Protein AF-A0A9R1UQN4-F1 (afdb_monomer_lite)

Secondary structure (DSSP, 8-state):
-----TTSS-HHHHHHHHHHHHHTTT---EEPPPPTT-SS---EEEEEETTEEEEEETTTTEETTSHHHHHSB--HHHHHHHHHTT---GGGGB---

Radius of gyration: 13.84 Å; chains: 1; bounding box: 42×27×34 Å

InterPro domains:
  IPR006564 Zinc finger, PMZ-type [SM00575] (61-88)
  IPR007527 Zinc finger, SWIM-type [PF04434] (55-82)
  IPR007527 Zinc finger, SWIM-type [PS50966] (52-86)

Structure (mmCIF, N/CA/C/O backbone):
data_AF-A0A9R1UQN4-F1
#
_entry.id   AF-A0A9R1UQN4-F1
#
loop_
_atom_site.group_PDB
_atom_site.id
_atom_site.type_symbol
_atom_site.label_atom_id
_atom_site.label_alt_id
_atom_site.label_comp_id
_atom_site.label_asym_id
_atom_site.label_entity_id
_atom_site.label_seq_id
_atom_site.pdbx_PDB_ins_code
_atom_site.Cartn_x
_atom_site.Cartn_y
_atom_site.Cartn_z
_atom_site.occupancy
_atom_site.B_iso_or_equiv
_atom_site.auth_seq_id
_atom_site.auth_comp_id
_atom_site.auth_asym_id
_atom_site.auth_atom_id
_atom_site.pdbx_PDB_model_num
ATOM 1 N N . MET A 1 1 ? -27.996 11.453 -6.934 1.00 32.19 1 MET A N 1
ATOM 2 C CA . MET A 1 1 ? -28.108 10.395 -5.907 1.00 32.19 1 MET A CA 1
ATOM 3 C C . MET A 1 1 ? -26.710 9.870 -5.611 1.00 32.19 1 MET A C 1
ATOM 5 O O . MET A 1 1 ? -26.178 9.103 -6.403 1.00 32.19 1 MET A O 1
ATOM 9 N N . ALA A 1 2 ? -26.069 10.356 -4.547 1.00 37.66 2 ALA A N 1
ATOM 10 C CA . ALA A 1 2 ? -24.754 9.870 -4.138 1.00 37.66 2 ALA A CA 1
ATOM 11 C C . ALA A 1 2 ? -24.941 8.525 -3.419 1.00 37.66 2 ALA A C 1
ATOM 13 O O . ALA A 1 2 ? -25.554 8.472 -2.355 1.00 37.66 2 ALA A O 1
ATOM 14 N N . ARG A 1 3 ? -24.487 7.426 -4.028 1.00 37.56 3 ARG A N 1
ATOM 15 C CA . ARG A 1 3 ? -24.489 6.104 -3.388 1.00 37.56 3 ARG A CA 1
ATOM 16 C C . ARG A 1 3 ? -23.443 6.118 -2.272 1.00 37.56 3 ARG A C 1
ATOM 18 O O . ARG A 1 3 ? -22.253 6.019 -2.548 1.00 37.56 3 ARG A O 1
ATOM 25 N N . SER A 1 4 ? -23.885 6.244 -1.024 1.00 42.44 4 SER A N 1
ATOM 26 C CA . SER A 1 4 ? -23.044 5.972 0.145 1.00 42.44 4 SER A CA 1
ATOM 27 C C . SER A 1 4 ? -22.632 4.498 0.133 1.00 42.44 4 SER A C 1
ATOM 29 O O . SER A 1 4 ? -23.453 3.613 0.353 1.00 42.44 4 SER A O 1
ATOM 31 N N . LEU A 1 5 ? -21.352 4.232 -0.136 1.00 50.38 5 LEU A N 1
ATOM 32 C CA . LEU A 1 5 ? -20.714 2.906 -0.121 1.00 50.38 5 LEU A CA 1
ATOM 33 C C . LEU A 1 5 ? -20.462 2.389 1.314 1.00 50.38 5 LEU A C 1
ATOM 35 O O . LEU A 1 5 ? -19.440 1.772 1.598 1.00 50.38 5 LEU A O 1
ATOM 39 N N . THR A 1 6 ? -21.375 2.647 2.249 1.00 50.22 6 THR A N 1
ATOM 40 C CA . THR A 1 6 ? -21.199 2.363 3.686 1.00 50.22 6 THR A CA 1
ATOM 41 C C . THR A 1 6 ? -21.469 0.905 4.083 1.00 50.22 6 THR A C 1
ATOM 43 O O . THR A 1 6 ? -21.473 0.597 5.267 1.00 50.22 6 THR A O 1
ATOM 46 N N . GLY A 1 7 ? -21.707 -0.003 3.127 1.00 49.94 7 GLY A N 1
ATOM 47 C CA . GLY A 1 7 ? -22.142 -1.379 3.415 1.00 49.94 7 GLY A CA 1
ATOM 48 C C . GLY A 1 7 ? -21.049 -2.452 3.497 1.00 49.94 7 GLY A C 1
ATOM 49 O O . GLY A 1 7 ? -21.331 -3.533 3.996 1.00 49.94 7 GLY A O 1
ATOM 50 N N . VAL A 1 8 ? -19.829 -2.201 3.006 1.00 68.75 8 VAL A N 1
ATOM 51 C CA . VAL A 1 8 ? -18.810 -3.267 2.843 1.00 68.75 8 VAL A CA 1
ATOM 52 C C . VAL A 1 8 ? -17.678 -3.173 3.871 1.00 68.75 8 VAL A C 1
ATOM 54 O O . VAL A 1 8 ? -17.102 -4.185 4.243 1.00 68.75 8 VAL A O 1
ATOM 57 N N . LEU A 1 9 ? -17.364 -1.981 4.382 1.00 70.38 9 LEU A N 1
ATOM 58 C CA . LEU A 1 9 ? -16.228 -1.762 5.282 1.00 70.38 9 LEU A CA 1
ATOM 59 C C . LEU A 1 9 ? -16.690 -1.473 6.707 1.00 70.38 9 LEU A C 1
ATOM 61 O O . LEU A 1 9 ? -17.591 -0.665 6.921 1.00 70.38 9 LEU A O 1
ATOM 65 N N . THR A 1 10 ? -16.020 -2.069 7.697 1.00 84.19 10 THR A N 1
ATOM 66 C CA . THR A 1 10 ? -16.236 -1.675 9.094 1.00 84.19 10 THR A CA 1
ATOM 67 C C . THR A 1 10 ? -15.808 -0.211 9.289 1.00 84.19 10 THR A C 1
ATOM 69 O O . THR A 1 10 ? -14.822 0.223 8.676 1.00 84.19 10 THR A O 1
ATOM 72 N N . PRO A 1 11 ? -16.471 0.562 10.173 1.00 85.81 11 PRO A N 1
ATOM 73 C CA . PRO A 1 11 ? -16.063 1.938 10.472 1.00 85.81 11 PRO A CA 1
ATOM 74 C C . PRO A 1 11 ? -14.590 2.042 10.891 1.00 85.81 11 PRO A C 1
ATOM 76 O O . PRO A 1 11 ? -13.905 3.010 10.565 1.00 85.81 11 PRO A O 1
ATOM 79 N N . TYR A 1 12 ? -14.077 1.004 11.560 1.00 85.44 12 TYR A N 1
ATOM 80 C CA . TYR A 1 12 ? -12.670 0.889 11.926 1.00 85.44 12 TYR A CA 1
ATOM 81 C C . TYR A 1 12 ? -11.750 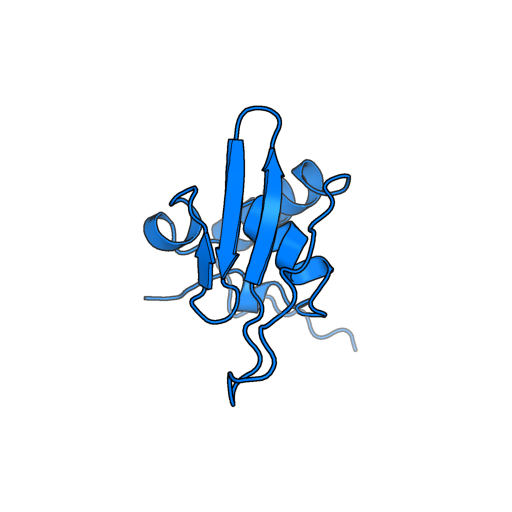0.797 10.703 1.00 85.44 12 TYR A C 1
ATOM 83 O O . TYR A 1 12 ? -10.789 1.563 10.604 1.00 85.44 12 TYR A O 1
ATOM 91 N N . ALA A 1 13 ? -12.045 -0.099 9.755 1.00 85.56 13 ALA A N 1
ATOM 92 C CA . ALA A 1 13 ? -11.248 -0.248 8.540 1.00 85.56 13 ALA A CA 1
ATOM 93 C C . ALA A 1 13 ? -11.243 1.053 7.726 1.00 85.56 13 ALA A C 1
ATOM 95 O O . ALA A 1 13 ? -10.180 1.526 7.320 1.00 85.56 13 ALA A O 1
ATOM 96 N N . GLN A 1 14 ? -12.408 1.691 7.580 1.00 86.88 14 GLN A N 1
ATOM 97 C CA . GLN A 1 14 ? -12.529 2.976 6.896 1.00 86.88 14 GLN A CA 1
ATOM 98 C C . GLN A 1 14 ? -11.705 4.074 7.589 1.00 86.88 14 GLN A C 1
ATOM 100 O O . GLN A 1 14 ? -10.923 4.759 6.929 1.00 86.88 14 GLN A O 1
ATOM 105 N N . MET A 1 15 ? -11.817 4.214 8.915 1.00 89.31 15 MET A N 1
ATOM 106 C CA . MET A 1 15 ? -11.024 5.172 9.696 1.00 89.31 15 MET A CA 1
ATOM 107 C C . MET A 1 15 ? -9.518 4.940 9.510 1.00 89.31 15 MET A C 1
ATOM 109 O O . MET A 1 15 ? -8.755 5.891 9.329 1.00 89.31 15 MET A O 1
ATOM 113 N N . MET A 1 16 ? -9.074 3.683 9.558 1.00 90.25 16 MET A N 1
ATOM 114 C CA . MET A 1 16 ? -7.662 3.330 9.432 1.00 90.25 16 MET A CA 1
ATOM 115 C C . MET A 1 16 ? -7.109 3.651 8.044 1.00 90.25 16 MET A C 1
ATOM 117 O O . MET A 1 16 ? -6.019 4.220 7.954 1.00 90.25 16 MET A O 1
ATOM 121 N N . VAL A 1 17 ? -7.850 3.339 6.976 1.00 88.06 17 VAL A N 1
ATOM 122 C CA . VAL A 1 17 ? -7.443 3.697 5.610 1.00 88.06 17 VAL A CA 1
ATOM 123 C C . VAL A 1 17 ? -7.358 5.215 5.464 1.00 88.06 17 VAL A C 1
ATOM 125 O O . VAL A 1 17 ? -6.322 5.716 5.037 1.00 88.06 17 VAL A O 1
ATOM 128 N N . GLN A 1 18 ? -8.371 5.959 5.916 1.00 88.62 18 GLN A N 1
ATOM 129 C CA . GLN A 1 18 ? -8.385 7.427 5.848 1.00 88.62 18 GLN A CA 1
ATOM 130 C C . GLN A 1 18 ? -7.190 8.063 6.576 1.00 88.62 18 GLN A C 1
ATOM 132 O O . GLN A 1 18 ? -6.486 8.898 6.008 1.00 88.62 18 GLN A O 1
ATOM 137 N N . ARG A 1 19 ? -6.882 7.618 7.803 1.00 91.25 19 ARG A N 1
ATOM 138 C CA . ARG A 1 19 ? -5.700 8.097 8.545 1.00 91.25 19 ARG A CA 1
ATOM 139 C C . ARG A 1 19 ? -4.395 7.827 7.796 1.00 91.25 19 ARG A C 1
ATOM 141 O O . ARG A 1 19 ? -3.489 8.660 7.803 1.00 91.25 19 ARG A O 1
ATOM 148 N N . ARG A 1 20 ? -4.273 6.656 7.165 1.00 91.75 20 ARG A N 1
ATOM 149 C CA . ARG A 1 20 ? -3.073 6.283 6.402 1.00 91.75 20 ARG A CA 1
ATOM 150 C C . ARG A 1 20 ? -2.963 7.082 5.101 1.00 91.75 20 ARG A C 1
ATOM 152 O O . ARG A 1 20 ? -1.860 7.521 4.802 1.00 91.75 20 ARG A O 1
ATOM 159 N N . MET A 1 21 ? -4.080 7.348 4.413 1.00 88.94 21 MET A N 1
ATOM 160 C CA . MET A 1 21 ? -4.144 8.237 3.243 1.00 88.94 21 MET A CA 1
ATOM 161 C C . MET A 1 21 ? -3.669 9.651 3.580 1.00 88.94 21 MET A C 1
ATOM 163 O O . MET A 1 21 ? -2.837 10.202 2.867 1.00 88.94 21 MET A O 1
ATOM 167 N N . GLN A 1 22 ? -4.154 10.226 4.686 1.00 88.62 22 GLN A N 1
ATOM 168 C CA . GLN A 1 22 ? -3.729 11.557 5.131 1.00 88.62 22 GLN A CA 1
ATOM 169 C C . GLN A 1 22 ? -2.228 11.600 5.424 1.00 88.62 22 GLN A C 1
ATOM 171 O O . GLN A 1 22 ? -1.538 12.522 4.999 1.00 88.62 22 GLN A O 1
ATOM 176 N N . LYS A 1 23 ? -1.700 10.578 6.109 1.00 88.19 23 LYS A N 1
ATOM 177 C CA . LYS A 1 23 ? -0.270 10.495 6.424 1.00 88.19 23 LYS A CA 1
ATOM 178 C C . LYS A 1 23 ? 0.609 10.376 5.174 1.00 88.19 23 LYS A C 1
ATOM 180 O O . LYS A 1 23 ? 1.718 10.900 5.178 1.00 88.19 23 LYS A O 1
ATOM 185 N N . SER A 1 24 ? 0.143 9.674 4.143 1.00 86.69 24 SER A N 1
ATOM 186 C CA . SER A 1 24 ? 0.915 9.406 2.927 1.00 86.69 24 SER A CA 1
ATOM 187 C C . SER A 1 24 ? 0.561 10.324 1.753 1.00 86.69 24 SER A C 1
ATOM 189 O O . SER A 1 24 ? 0.939 10.057 0.611 1.00 86.69 24 SER A O 1
ATOM 191 N N . VAL A 1 25 ? -0.148 11.430 2.009 1.00 85.81 25 VAL A N 1
ATOM 192 C CA . VAL A 1 25 ? -0.624 12.339 0.956 1.00 85.81 25 VAL A CA 1
ATOM 193 C C . VAL A 1 25 ? 0.524 12.895 0.104 1.00 85.81 25 VAL A C 1
ATOM 195 O O . VAL A 1 25 ? 0.431 12.894 -1.121 1.00 85.81 25 VAL A O 1
ATOM 198 N N . CYS A 1 26 ? 1.637 13.270 0.738 1.00 85.75 26 CYS A N 1
ATOM 199 C CA . CYS A 1 26 ? 2.826 13.816 0.083 1.00 85.75 26 CYS A CA 1
ATOM 200 C C . CYS A 1 26 ? 3.842 12.754 -0.361 1.00 85.75 26 CYS A C 1
ATOM 202 O O . CYS A 1 26 ? 4.902 13.108 -0.869 1.00 85.75 26 CYS A O 1
ATOM 204 N N . TRP A 1 27 ? 3.558 11.469 -0.140 1.00 87.75 27 TRP A N 1
ATOM 205 C CA . TRP A 1 27 ? 4.455 10.401 -0.570 1.00 87.75 27 TRP A CA 1
ATOM 206 C C . TRP A 1 27 ? 4.311 10.189 -2.072 1.00 87.75 27 TRP A C 1
ATOM 208 O O . TRP A 1 27 ? 3.223 10.361 -2.625 1.00 87.75 27 TRP A O 1
ATOM 218 N N . GLN A 1 28 ? 5.408 9.790 -2.703 1.00 83.81 28 GLN A N 1
ATOM 219 C CA . GLN A 1 28 ? 5.465 9.453 -4.118 1.00 83.81 28 GLN A CA 1
ATOM 220 C C . GLN A 1 28 ? 5.830 7.979 -4.252 1.00 83.81 28 GLN A C 1
ATOM 222 O O . GLN A 1 28 ? 6.654 7.480 -3.479 1.00 83.81 28 GLN A O 1
ATOM 227 N N . ALA A 1 29 ? 5.201 7.286 -5.198 1.00 85.88 29 ALA A N 1
ATOM 228 C CA . ALA A 1 29 ? 5.594 5.942 -5.570 1.00 85.88 29 ALA A CA 1
ATOM 229 C C . ALA A 1 29 ? 6.276 5.964 -6.936 1.00 85.88 29 ALA A C 1
ATOM 231 O O . ALA A 1 29 ? 5.867 6.677 -7.850 1.00 85.88 29 ALA A O 1
ATOM 232 N N . THR A 1 30 ? 7.309 5.144 -7.081 1.00 88.69 30 THR A N 1
ATOM 233 C CA . THR A 1 30 ? 7.952 4.913 -8.369 1.00 88.69 30 THR A CA 1
ATOM 234 C C . THR A 1 30 ? 7.514 3.548 -8.862 1.00 88.69 30 THR A C 1
ATOM 236 O O . THR A 1 30 ? 7.789 2.534 -8.222 1.00 88.69 30 THR A O 1
ATOM 239 N N . GLN A 1 31 ? 6.801 3.502 -9.985 1.00 86.06 31 GLN A N 1
ATOM 240 C CA . GLN A 1 31 ? 6.454 2.225 -10.599 1.00 86.06 31 GLN A CA 1
ATOM 241 C C . GLN A 1 31 ? 7.730 1.552 -11.110 1.00 86.06 31 GLN A C 1
ATOM 243 O O . GLN A 1 31 ? 8.512 2.175 -11.828 1.00 86.06 31 GLN A O 1
ATOM 248 N N . ILE A 1 32 ? 7.935 0.284 -10.754 1.00 84.69 32 ILE A N 1
ATOM 249 C CA . ILE A 1 32 ? 9.073 -0.487 -11.253 1.00 84.69 32 ILE A CA 1
ATOM 250 C C . ILE A 1 32 ? 8.767 -0.876 -12.707 1.00 84.69 32 ILE A C 1
ATOM 252 O O . ILE A 1 32 ? 7.780 -1.583 -12.940 1.00 84.69 32 ILE A O 1
ATOM 256 N N . PRO A 1 33 ? 9.572 -0.435 -13.697 1.00 73.50 33 PRO A N 1
ATOM 257 C CA . PRO A 1 33 ? 9.353 -0.798 -15.090 1.00 73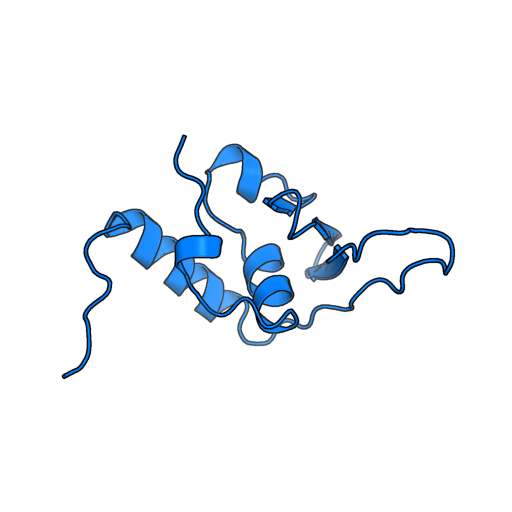.50 33 PRO A CA 1
ATOM 258 C C . PRO A 1 33 ? 9.447 -2.312 -15.253 1.00 73.50 33 PRO A C 1
ATOM 260 O O . PRO A 1 33 ? 10.416 -2.940 -14.819 1.00 73.50 33 PRO A O 1
ATOM 263 N N . GLN A 1 34 ? 8.445 -2.909 -15.890 1.00 68.81 34 GLN A N 1
ATOM 264 C CA . GLN A 1 34 ? 8.506 -4.329 -16.189 1.00 68.81 34 GLN A CA 1
ATOM 265 C C . GLN A 1 34 ? 9.556 -4.612 -17.261 1.00 68.81 34 GLN A C 1
ATOM 267 O O . GLN A 1 34 ? 9.661 -3.905 -18.263 1.00 68.81 34 GLN A O 1
ATOM 272 N N . GLN A 1 35 ? 10.295 -5.703 -17.072 1.00 61.44 35 GLN A N 1
ATOM 273 C CA . GLN A 1 35 ? 11.041 -6.333 -18.155 1.00 61.44 35 GLN A CA 1
ATOM 274 C C . GLN A 1 35 ? 10.038 -6.840 -19.206 1.00 61.44 35 GLN A C 1
ATOM 276 O O . GLN A 1 35 ? 9.015 -7.432 -18.859 1.00 61.44 35 GLN A O 1
ATOM 281 N N . ILE A 1 36 ? 10.3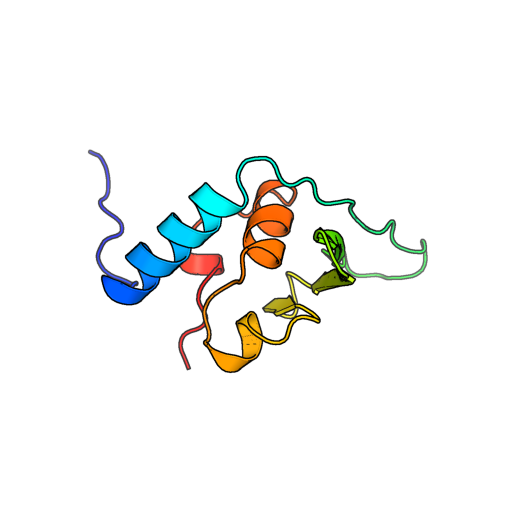55 -6.619 -20.484 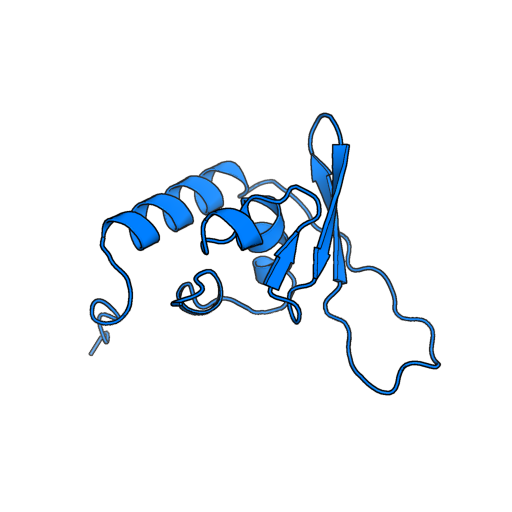1.00 59.69 36 ILE A N 1
ATOM 282 C CA . ILE A 1 36 ? 9.492 -6.792 -21.675 1.00 59.69 36 ILE A CA 1
ATOM 283 C C . ILE A 1 36 ? 8.938 -8.233 -21.819 1.00 59.69 36 ILE A C 1
ATOM 285 O O . ILE A 1 36 ? 8.019 -8.487 -22.590 1.00 59.69 36 ILE A O 1
ATOM 289 N N . SER A 1 37 ? 9.465 -9.182 -21.046 1.00 59.00 37 SER A N 1
ATOM 290 C CA . SER A 1 37 ? 9.184 -10.616 -21.149 1.00 59.00 37 SER A CA 1
ATOM 291 C C . SER A 1 37 ? 8.044 -11.131 -20.256 1.00 59.00 37 SER A C 1
ATOM 293 O O . SER A 1 37 ? 7.756 -12.326 -20.305 1.00 59.00 37 SER A O 1
ATOM 295 N N . SER A 1 38 ? 7.406 -10.298 -19.419 1.00 55.59 38 SER A N 1
ATOM 296 C CA . SER A 1 38 ? 6.267 -10.743 -18.595 1.00 55.59 38 SER A CA 1
ATOM 297 C C . SER A 1 38 ? 4.937 -10.566 -19.342 1.00 55.59 38 SER A C 1
ATOM 299 O O . SER A 1 38 ? 4.595 -9.438 -19.692 1.00 55.59 38 SER A O 1
ATOM 301 N N . PRO A 1 39 ? 4.136 -11.631 -19.542 1.00 59.69 39 PRO A N 1
ATOM 302 C CA . PRO A 1 39 ? 2.844 -11.544 -20.229 1.00 59.69 39 PRO A CA 1
ATOM 303 C C . PRO A 1 39 ? 1.743 -10.862 -19.400 1.00 59.69 39 PRO A C 1
ATOM 305 O O . PRO A 1 39 ? 0.646 -10.649 -19.909 1.00 59.69 39 PRO A O 1
ATOM 308 N N . MET A 1 40 ? 2.004 -10.534 -18.129 1.00 59.12 40 MET A N 1
ATOM 309 C CA . MET A 1 40 ? 1.033 -9.911 -17.228 1.00 59.12 40 MET A CA 1
ATOM 310 C C . MET A 1 40 ? 1.555 -8.584 -16.671 1.00 59.12 40 MET A C 1
ATOM 312 O O . MET A 1 40 ? 2.706 -8.546 -16.215 1.00 59.12 40 MET A O 1
ATOM 316 N N . PRO A 1 41 ? 0.715 -7.527 -16.626 1.00 62.78 41 PRO A N 1
ATOM 317 C CA . PRO A 1 41 ? 1.062 -6.277 -15.967 1.00 62.78 41 PRO A CA 1
ATOM 318 C C . PRO A 1 41 ? 1.220 -6.509 -14.460 1.00 62.78 41 PRO A C 1
ATOM 320 O O . PRO A 1 41 ? 0.269 -6.859 -13.760 1.00 62.78 41 PRO A O 1
ATOM 323 N N . THR A 1 42 ? 2.434 -6.328 -13.946 1.00 68.62 42 THR A N 1
ATOM 324 C CA . THR A 1 42 ? 2.725 -6.336 -12.512 1.00 68.62 42 THR A CA 1
ATOM 325 C C . THR A 1 42 ? 2.688 -4.899 -12.025 1.00 68.62 42 THR A C 1
ATOM 327 O O . THR A 1 42 ? 3.559 -4.095 -12.361 1.00 68.62 42 THR A O 1
ATOM 330 N N . TYR A 1 43 ? 1.681 -4.581 -11.219 1.00 82.81 43 TYR A N 1
ATOM 331 C CA . TYR A 1 43 ? 1.547 -3.290 -10.551 1.00 82.81 43 TYR A CA 1
ATOM 332 C C . TYR A 1 43 ? 2.452 -3.254 -9.317 1.00 82.81 43 TYR A C 1
ATOM 334 O O . TYR A 1 43 ? 1.985 -3.291 -8.175 1.00 82.81 43 TYR A O 1
ATOM 342 N N . VAL A 1 44 ? 3.761 -3.250 -9.574 1.00 87.19 44 VAL A N 1
ATOM 343 C CA . VAL A 1 44 ? 4.796 -3.228 -8.542 1.00 87.19 44 VAL A CA 1
ATOM 344 C C . VAL A 1 44 ? 5.375 -1.829 -8.438 1.00 87.19 44 VAL A C 1
ATOM 346 O O . VAL A 1 44 ? 5.797 -1.233 -9.430 1.00 87.19 44 VAL A O 1
ATOM 349 N N . TYR A 1 45 ? 5.390 -1.318 -7.216 1.00 89.88 45 TYR A N 1
ATOM 350 C CA . TYR A 1 45 ? 5.834 0.026 -6.898 1.00 89.88 45 TYR A CA 1
ATOM 351 C C . TYR A 1 45 ? 6.907 -0.024 -5.825 1.00 89.88 45 TYR A C 1
ATOM 353 O O . TYR A 1 45 ? 6.805 -0.779 -4.857 1.00 89.88 45 TYR A O 1
ATOM 361 N N . GLU A 1 46 ? 7.908 0.824 -5.981 1.00 90.19 46 GLU A N 1
ATOM 362 C CA . GLU A 1 46 ? 8.904 1.100 -4.968 1.00 90.19 46 GLU A CA 1
ATOM 363 C C . GLU A 1 46 ? 8.577 2.430 -4.283 1.00 90.19 46 GLU A C 1
ATOM 365 O O . GLU A 1 46 ? 8.269 3.431 -4.933 1.00 90.19 46 GLU A O 1
ATOM 370 N N . LEU A 1 47 ? 8.617 2.433 -2.954 1.00 89.31 47 LEU A N 1
ATOM 371 C CA . LEU A 1 47 ? 8.437 3.621 -2.133 1.00 89.31 47 LEU A CA 1
ATOM 372 C C . LEU A 1 47 ? 9.607 3.787 -1.189 1.00 89.31 47 LEU A C 1
ATOM 374 O O . LEU A 1 47 ? 9.987 2.848 -0.496 1.00 89.31 47 LEU A O 1
ATOM 378 N N . PHE A 1 48 ? 10.113 5.007 -1.099 1.00 80.69 48 PHE A N 1
ATOM 379 C CA . PHE A 1 48 ? 11.105 5.365 -0.103 1.00 80.69 48 PHE A CA 1
ATOM 380 C C . PHE A 1 48 ? 10.402 6.006 1.094 1.00 80.69 48 PHE A C 1
ATOM 382 O O . PHE A 1 48 ? 9.929 7.142 1.014 1.00 80.69 48 PHE A O 1
ATOM 389 N N . ASP A 1 49 ? 10.299 5.270 2.200 1.00 71.25 49 ASP A N 1
ATOM 390 C CA . ASP A 1 49 ? 9.986 5.873 3.492 1.00 71.25 49 ASP A CA 1
ATOM 391 C C . ASP A 1 49 ? 11.289 6.302 4.175 1.00 71.25 49 ASP A C 1
ATOM 393 O O . ASP A 1 49 ? 12.358 5.790 3.858 1.00 71.25 49 ASP A O 1
ATOM 397 N N . PHE A 1 50 ? 11.218 7.266 5.098 1.00 65.06 50 PHE A N 1
ATOM 398 C CA . PHE A 1 50 ? 12.368 7.918 5.750 1.00 65.06 50 PHE A CA 1
ATOM 399 C C . PHE A 1 50 ? 13.464 6.987 6.316 1.00 65.06 50 PHE A C 1
ATOM 401 O O . PHE A 1 50 ? 14.503 7.484 6.751 1.00 65.06 50 PHE A O 1
ATOM 408 N N . LYS A 1 51 ? 13.243 5.670 6.383 1.00 69.00 51 LYS A N 1
ATOM 409 C CA . LYS A 1 51 ? 14.219 4.689 6.864 1.00 69.00 51 LYS A CA 1
ATOM 410 C C . LYS A 1 51 ? 14.447 3.524 5.905 1.00 69.00 51 LYS A C 1
ATOM 412 O O . LYS A 1 51 ? 15.484 2.876 6.020 1.00 69.00 51 LYS A O 1
ATOM 417 N N . THR A 1 52 ? 13.498 3.214 5.024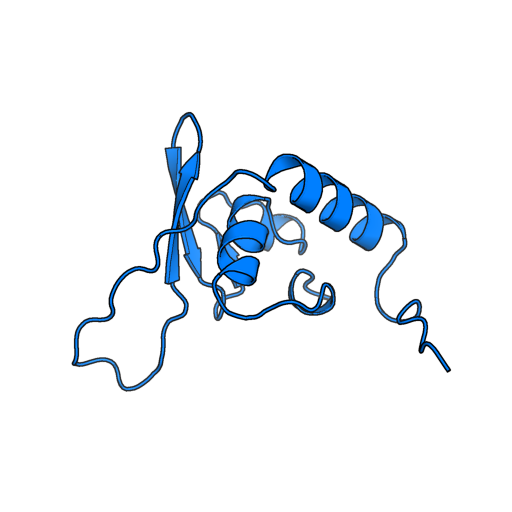 1.00 78.69 52 THR A N 1
ATOM 418 C CA . THR A 1 52 ? 13.509 1.979 4.242 1.00 78.69 52 THR A CA 1
ATOM 419 C C . THR A 1 52 ? 12.815 2.123 2.897 1.00 78.69 52 THR A C 1
ATOM 421 O O . THR A 1 52 ? 11.762 2.746 2.760 1.00 78.69 52 THR A O 1
ATOM 424 N N . THR A 1 53 ? 13.375 1.437 1.909 1.00 86.62 53 THR A N 1
ATOM 425 C CA . THR A 1 53 ? 12.697 1.184 0.645 1.00 86.62 53 THR A CA 1
ATOM 426 C C . THR A 1 53 ? 11.690 0.049 0.824 1.00 86.62 53 THR A C 1
ATOM 428 O O . THR A 1 53 ? 12.033 -1.047 1.269 1.00 86.62 53 THR A O 1
ATOM 431 N N . CYS A 1 54 ? 10.432 0.313 0.489 1.00 90.50 54 CYS A N 1
ATOM 432 C CA . CYS A 1 54 ? 9.343 -0.647 0.514 1.00 90.50 54 CYS A CA 1
ATOM 433 C C . CYS A 1 54 ? 8.912 -1.002 -0.907 1.00 90.50 54 CYS A C 1
ATOM 435 O O . CYS A 1 54 ? 8.671 -0.119 -1.724 1.00 90.50 54 CYS A O 1
ATOM 437 N N . VAL A 1 55 ? 8.723 -2.294 -1.161 1.00 91.50 55 VAL A N 1
ATOM 438 C CA . VAL A 1 55 ? 8.145 -2.794 -2.409 1.00 91.50 55 VAL A CA 1
ATOM 439 C C . VAL A 1 55 ? 6.684 -3.131 -2.150 1.00 91.50 55 VAL A C 1
ATOM 441 O O . VAL A 1 55 ? 6.352 -3.811 -1.174 1.00 91.50 55 VAL A O 1
ATOM 444 N N . VAL A 1 56 ? 5.802 -2.616 -2.993 1.00 91.75 56 VAL A N 1
ATOM 445 C CA . VAL A 1 56 ? 4.366 -2.884 -2.983 1.00 91.75 56 VAL A CA 1
ATOM 446 C C . VAL A 1 56 ? 4.027 -3.674 -4.231 1.00 91.75 56 VAL A C 1
ATOM 448 O O . VAL A 1 56 ? 4.342 -3.232 -5.329 1.00 91.75 56 VAL A O 1
ATOM 451 N N . ASP A 1 57 ? 3.334 -4.793 -4.061 1.00 90.00 57 ASP A N 1
ATOM 452 C CA . ASP A 1 57 ? 2.666 -5.505 -5.146 1.00 90.00 57 ASP A CA 1
ATOM 453 C C . ASP A 1 57 ? 1.157 -5.349 -4.953 1.00 90.00 57 ASP A C 1
ATOM 455 O O . ASP A 1 57 ? 0.569 -5.924 -4.032 1.00 90.00 57 ASP A O 1
ATOM 459 N N . LEU A 1 58 ? 0.531 -4.533 -5.803 1.00 87.94 58 LEU A N 1
ATOM 460 C CA . LEU A 1 58 ? -0.904 -4.270 -5.723 1.00 87.94 58 LEU A CA 1
ATOM 461 C C . LEU A 1 58 ? -1.748 -5.476 -6.155 1.00 87.94 58 LEU A C 1
ATOM 463 O O . LEU A 1 58 ? -2.829 -5.673 -5.600 1.00 87.94 58 LEU A O 1
ATOM 467 N N . ASN A 1 59 ? -1.249 -6.317 -7.070 1.00 86.31 59 ASN A N 1
ATOM 468 C CA . ASN A 1 59 ? -1.946 -7.535 -7.497 1.00 86.31 59 ASN A CA 1
ATOM 469 C C . ASN A 1 59 ? -1.924 -8.579 -6.384 1.00 86.31 59 ASN A C 1
ATOM 471 O O . ASN A 1 59 ? -2.962 -9.126 -6.013 1.00 86.31 59 ASN A O 1
ATOM 475 N N . GLY A 1 60 ? -0.743 -8.804 -5.805 1.00 85.38 60 GLY A N 1
ATOM 476 C CA . GLY A 1 60 ? -0.575 -9.661 -4.636 1.00 85.38 60 GLY A CA 1
ATOM 477 C C . GLY A 1 60 ? -1.194 -9.077 -3.363 1.00 85.38 60 GLY A C 1
ATOM 478 O O . GLY A 1 60 ? -1.308 -9.787 -2.365 1.00 85.38 60 GLY A O 1
ATOM 479 N N . ARG A 1 61 ? -1.599 -7.796 -3.377 1.00 88.38 61 ARG A N 1
ATOM 480 C CA . ARG A 1 61 ? -2.057 -7.030 -2.205 1.00 88.38 61 ARG A CA 1
ATOM 481 C C . ARG A 1 61 ? -1.071 -7.147 -1.043 1.00 88.38 61 ARG A C 1
ATOM 483 O O . ARG A 1 61 ? -1.442 -7.377 0.109 1.00 88.38 61 ARG A O 1
ATOM 490 N N . THR A 1 62 ? 0.213 -7.013 -1.358 1.00 90.44 62 THR A N 1
ATOM 491 C CA . THR A 1 62 ? 1.295 -7.125 -0.385 1.00 90.44 62 THR A CA 1
ATOM 492 C C . THR A 1 62 ? 2.158 -5.876 -0.366 1.00 90.44 62 THR A C 1
ATOM 494 O O . THR A 1 62 ? 2.215 -5.079 -1.302 1.00 90.44 62 THR A O 1
ATOM 497 N N . CYS A 1 63 ? 2.834 -5.682 0.759 1.00 91.75 63 CYS A N 1
ATOM 498 C CA . CYS A 1 63 ? 3.887 -4.695 0.889 1.00 91.75 63 CYS A CA 1
ATOM 499 C C . CYS A 1 63 ? 4.990 -5.293 1.756 1.00 91.75 63 CYS A C 1
ATOM 501 O O . CYS A 1 63 ? 4.683 -5.907 2.780 1.00 91.75 63 CYS A O 1
ATOM 503 N N . SER A 1 64 ? 6.254 -5.060 1.401 1.00 92.12 64 SER A N 1
ATOM 504 C CA . SER A 1 64 ? 7.415 -5.572 2.141 1.00 92.12 64 SER A CA 1
ATOM 505 C C . SER A 1 64 ? 7.476 -5.096 3.599 1.00 92.12 64 SER A C 1
ATOM 507 O O . SER A 1 64 ? 8.103 -5.746 4.427 1.00 92.12 64 SER A O 1
ATOM 509 N N . CYS A 1 65 ? 6.757 -4.026 3.967 1.00 91.00 65 CYS A N 1
ATOM 510 C CA . CYS A 1 65 ? 6.596 -3.627 5.371 1.00 91.00 65 CYS A CA 1
ATOM 511 C C . CYS A 1 65 ? 5.714 -4.583 6.208 1.00 91.00 65 CYS A C 1
ATOM 513 O O . CYS A 1 65 ? 5.518 -4.338 7.399 1.00 91.00 65 CYS A O 1
ATOM 515 N N . GLY A 1 66 ? 5.092 -5.597 5.593 1.00 88.88 66 GLY A N 1
ATOM 516 C CA . GLY A 1 66 ? 4.282 -6.646 6.233 1.00 88.88 66 GLY A CA 1
ATOM 517 C C . GLY A 1 66 ? 2.889 -6.220 6.711 1.00 88.88 66 GLY A C 1
ATOM 518 O O . GLY A 1 66 ? 2.001 -7.045 6.885 1.00 88.88 66 GLY A O 1
ATOM 519 N N . LYS A 1 67 ? 2.635 -4.919 6.877 1.00 90.00 67 LYS A N 1
ATOM 520 C CA . LYS A 1 67 ? 1.384 -4.421 7.478 1.00 90.00 67 LYS A CA 1
ATOM 521 C C . LYS A 1 67 ? 0.119 -4.792 6.705 1.00 90.00 67 LYS A C 1
ATOM 523 O O . LYS A 1 67 ? -0.921 -4.945 7.337 1.00 90.00 67 LYS A O 1
ATOM 528 N N . TRP A 1 68 ? 0.184 -4.880 5.374 1.00 91.06 68 TRP A N 1
ATOM 529 C CA . TRP A 1 68 ? -1.000 -5.203 4.573 1.00 91.06 68 TRP A CA 1
ATOM 530 C C . TRP A 1 68 ? -1.440 -6.645 4.821 1.00 91.06 68 TRP A C 1
ATOM 532 O O . TRP A 1 68 ? -2.565 -6.856 5.260 1.00 91.06 68 TRP A O 1
ATOM 542 N N . SER A 1 69 ? -0.531 -7.608 4.662 1.00 87.69 69 SER A N 1
ATOM 543 C CA . SER A 1 69 ? -0.826 -9.025 4.884 1.00 87.69 69 SER A CA 1
ATOM 544 C C . SER A 1 69 ? -1.168 -9.339 6.341 1.00 87.69 69 SER A C 1
ATOM 546 O O . SER A 1 69 ? -2.039 -10.162 6.592 1.00 87.69 69 SER A O 1
ATOM 548 N N . SER A 1 70 ? -0.539 -8.667 7.311 1.00 86.56 70 SER A N 1
ATOM 549 C CA . SER A 1 70 ? -0.823 -8.900 8.734 1.00 86.56 70 SER A CA 1
ATOM 550 C C . SER A 1 70 ? -2.167 -8.349 9.209 1.00 86.56 70 SER A C 1
ATOM 552 O O . SER A 1 70 ? -2.769 -8.923 10.108 1.00 86.56 70 SER A O 1
ATOM 554 N N . LEU A 1 71 ? -2.617 -7.210 8.673 1.00 86.81 71 LEU A N 1
ATOM 555 C CA . LEU A 1 71 ? -3.814 -6.516 9.172 1.00 86.81 71 LEU A CA 1
ATOM 556 C C . LEU A 1 71 ? -5.019 -6.636 8.238 1.00 86.81 71 LEU A C 1
ATOM 558 O O . LEU A 1 71 ? -6.086 -6.136 8.581 1.00 86.81 71 LEU A O 1
ATOM 562 N N . GLY A 1 72 ? -4.833 -7.172 7.031 1.00 87.75 72 GLY A N 1
ATOM 563 C CA . GLY A 1 72 ? -5.834 -7.126 5.966 1.00 87.75 72 GLY A CA 1
ATOM 564 C C . GLY A 1 72 ? -6.180 -5.701 5.513 1.00 87.75 72 GLY A C 1
ATOM 565 O O . GLY A 1 72 ? -7.156 -5.500 4.805 1.00 87.75 72 GLY A O 1
ATOM 566 N N . ILE A 1 73 ? -5.411 -4.682 5.915 1.00 90.00 73 ILE A N 1
ATOM 567 C CA . ILE A 1 73 ? -5.658 -3.272 5.580 1.00 90.00 73 ILE A CA 1
ATOM 568 C C . ILE A 1 73 ? -4.374 -2.683 5.004 1.00 90.00 73 ILE A C 1
ATOM 570 O O . ILE A 1 73 ? -3.332 -2.700 5.669 1.00 90.00 73 ILE A O 1
ATOM 574 N N . ALA A 1 74 ? -4.468 -2.086 3.817 1.00 90.50 74 ALA A N 1
ATOM 575 C CA . ALA A 1 74 ? -3.363 -1.467 3.099 1.00 90.50 74 ALA A CA 1
ATOM 576 C C . ALA A 1 74 ? -2.602 -0.464 3.971 1.00 90.50 74 ALA A C 1
ATOM 578 O O . ALA A 1 74 ? -3.178 0.384 4.664 1.00 90.50 74 ALA A O 1
ATOM 579 N N . CYS A 1 75 ? -1.278 -0.569 3.966 1.00 92.25 75 CYS A N 1
ATOM 580 C CA . CYS A 1 75 ? -0.397 0.382 4.633 1.00 92.25 75 CYS A CA 1
ATOM 581 C C . CYS A 1 75 ? -0.313 1.709 3.858 1.00 92.25 75 CYS A C 1
ATOM 583 O O . CYS A 1 75 ? -0.797 1.814 2.737 1.00 92.25 75 CYS A O 1
ATOM 585 N N . GLY A 1 76 ? 0.343 2.721 4.437 1.00 90.81 76 GLY A N 1
ATOM 586 C CA . GLY A 1 76 ? 0.572 3.995 3.738 1.00 90.81 76 GLY A CA 1
ATOM 587 C C . GLY A 1 76 ? 1.283 3.816 2.390 1.00 90.81 76 GLY A C 1
ATOM 588 O O . GLY A 1 76 ? 0.887 4.449 1.423 1.00 90.81 76 GLY A O 1
ATOM 589 N N . HIS A 1 77 ? 2.249 2.890 2.303 1.00 92.31 77 HIS A N 1
ATOM 590 C CA . HIS A 1 77 ? 2.969 2.587 1.058 1.00 92.31 77 HIS A CA 1
ATOM 591 C C . HIS A 1 77 ? 2.034 2.056 -0.028 1.00 92.31 77 HIS A C 1
ATOM 593 O O . HIS A 1 77 ? 2.005 2.565 -1.141 1.00 92.31 77 HIS A O 1
ATOM 599 N N . ALA A 1 78 ? 1.224 1.065 0.335 1.00 91.94 78 ALA A N 1
ATOM 600 C CA . ALA A 1 78 ? 0.235 0.463 -0.542 1.00 91.94 78 ALA A CA 1
ATOM 601 C C . ALA A 1 78 ? -0.806 1.464 -1.042 1.00 91.94 78 ALA A C 1
ATOM 603 O O . ALA A 1 78 ? -1.157 1.464 -2.214 1.00 91.94 78 ALA A O 1
ATOM 604 N N . ILE A 1 79 ? -1.269 2.342 -0.153 1.00 91.56 79 ILE A N 1
ATOM 605 C CA . ILE A 1 79 ? -2.216 3.407 -0.486 1.00 91.56 79 ILE A CA 1
ATOM 606 C C . ILE A 1 79 ? -1.607 4.391 -1.485 1.00 91.56 79 ILE A C 1
ATOM 608 O O . ILE A 1 79 ? -2.287 4.819 -2.413 1.00 91.56 79 ILE A O 1
ATOM 612 N N . THR A 1 80 ? -0.339 4.757 -1.305 1.00 90.31 80 THR A N 1
ATOM 613 C CA . THR A 1 80 ? 0.356 5.657 -2.229 1.00 90.31 80 THR A CA 1
ATOM 614 C C . THR A 1 80 ? 0.568 5.000 -3.592 1.00 90.31 80 THR A C 1
ATOM 616 O O . THR A 1 80 ? 0.236 5.616 -4.596 1.00 90.31 80 THR A O 1
ATOM 619 N N . ALA A 1 81 ? 1.001 3.736 -3.638 1.00 90.31 81 ALA A N 1
ATOM 620 C CA . ALA A 1 81 ? 1.090 2.975 -4.886 1.00 90.31 81 ALA A CA 1
ATOM 621 C C . ALA A 1 81 ? -0.268 2.874 -5.606 1.00 90.31 81 ALA A C 1
ATOM 623 O O . ALA A 1 81 ? -0.354 3.118 -6.804 1.00 90.31 81 ALA A O 1
ATOM 624 N N . ALA A 1 82 ? -1.344 2.574 -4.869 1.00 88.75 82 ALA A N 1
ATOM 625 C CA . ALA A 1 82 ? -2.696 2.469 -5.419 1.00 88.75 82 ALA A CA 1
ATOM 626 C C . ALA A 1 82 ? -3.207 3.797 -6.006 1.00 88.75 82 ALA A C 1
ATOM 628 O O . ALA A 1 82 ? -3.931 3.809 -7.003 1.00 88.75 82 ALA A O 1
ATOM 629 N N . ARG A 1 83 ? -2.803 4.924 -5.405 1.00 86.31 83 ARG A N 1
ATOM 630 C CA . ARG A 1 83 ? -3.083 6.274 -5.913 1.00 86.31 83 ARG A CA 1
ATOM 631 C C . ARG A 1 83 ? -2.466 6.516 -7.289 1.00 86.31 83 ARG A C 1
ATOM 633 O O . ARG A 1 83 ? -3.121 7.135 -8.120 1.00 86.31 83 ARG A O 1
ATOM 640 N N . ASP A 1 84 ? -1.256 6.013 -7.516 1.00 82.56 84 ASP A N 1
ATOM 641 C CA . ASP A 1 84 ? -0.544 6.160 -8.789 1.00 82.56 84 ASP A CA 1
ATOM 642 C C . ASP A 1 84 ? -0.976 5.103 -9.827 1.00 82.56 84 ASP A C 1
ATOM 644 O O . ASP A 1 84 ? -0.759 5.280 -11.023 1.00 82.56 84 ASP A O 1
ATOM 648 N N . SER A 1 85 ? -1.635 4.019 -9.400 1.00 74.06 85 SER A N 1
ATOM 649 C CA . SER A 1 85 ? -2.059 2.898 -10.253 1.00 74.06 85 SER A CA 1
ATOM 650 C C . SER A 1 85 ? -3.528 2.944 -10.704 1.00 74.06 85 SER A C 1
ATOM 652 O O . SER A 1 85 ? -4.071 1.921 -11.124 1.00 74.06 85 SER A O 1
ATOM 654 N N . ASN A 1 86 ? -4.209 4.087 -10.570 1.00 69.69 86 ASN A N 1
ATOM 655 C CA . ASN A 1 86 ? -5.650 4.245 -10.831 1.00 69.69 86 ASN A CA 1
ATOM 656 C C . ASN A 1 86 ? -6.568 3.362 -9.935 1.00 69.69 86 ASN A C 1
ATOM 658 O O . ASN A 1 86 ? -7.757 3.199 -10.214 1.00 69.69 86 ASN A O 1
ATOM 662 N N . MET A 1 87 ? -6.053 2.799 -8.829 1.00 67.69 87 MET A N 1
ATOM 663 C CA . MET A 1 87 ? -6.832 2.042 -7.833 1.00 67.69 87 MET A CA 1
ATOM 664 C C . MET A 1 87 ? -7.392 2.989 -6.763 1.00 67.69 87 MET A C 1
ATOM 666 O O . MET A 1 87 ? -6.915 3.051 -5.630 1.00 67.69 87 MET A O 1
ATOM 670 N N . HIS A 1 88 ? -8.437 3.736 -7.121 1.00 65.12 88 HIS A N 1
ATOM 671 C CA . HIS A 1 88 ? -9.001 4.782 -6.256 1.00 65.12 88 HIS A CA 1
ATOM 672 C C . HIS A 1 88 ? -10.022 4.283 -5.222 1.00 65.12 88 HIS A C 1
ATOM 674 O O . HIS A 1 88 ? -10.353 5.009 -4.281 1.00 65.12 88 HIS A O 1
ATOM 680 N N . GLU A 1 89 ? -10.549 3.066 -5.369 1.00 71.94 89 GLU A N 1
ATOM 681 C CA . GLU A 1 89 ? -11.594 2.583 -4.467 1.00 71.94 89 GLU A CA 1
ATOM 682 C C . GLU A 1 89 ? -11.019 2.009 -3.167 1.00 71.94 89 GLU A C 1
ATOM 684 O O . GLU A 1 89 ? -10.251 1.047 -3.166 1.00 71.94 89 GLU A O 1
ATOM 689 N N . ILE A 1 90 ? -11.484 2.547 -2.034 1.00 69.31 90 ILE A N 1
ATOM 690 C CA . ILE A 1 90 ? -11.087 2.127 -0.678 1.00 69.31 90 ILE A CA 1
ATOM 691 C C . ILE A 1 90 ? -11.342 0.631 -0.438 1.00 69.31 90 ILE A C 1
ATOM 693 O O . ILE A 1 90 ? -10.606 -0.004 0.314 1.00 69.31 90 ILE A O 1
ATOM 697 N N . VAL A 1 91 ? -12.342 0.043 -1.099 1.00 72.75 91 VAL A N 1
ATOM 698 C CA . VAL A 1 91 ? -12.649 -1.393 -0.984 1.00 72.75 91 VAL A CA 1
ATOM 699 C C . VAL A 1 91 ? -11.494 -2.277 -1.464 1.00 72.75 91 VAL A C 1
ATOM 701 O O . VAL A 1 91 ? -11.299 -3.367 -0.937 1.00 72.75 91 VAL A O 1
ATOM 704 N N . ASN A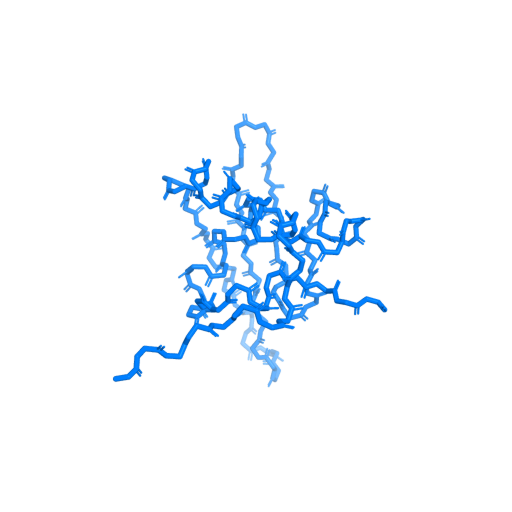 1 92 ? -10.672 -1.793 -2.399 1.00 78.06 92 ASN A N 1
ATOM 705 C CA . ASN A 1 92 ? -9.502 -2.519 -2.892 1.00 78.06 92 ASN A CA 1
ATOM 706 C C . ASN A 1 92 ? -8.301 -2.442 -1.937 1.00 78.06 92 ASN A C 1
ATOM 708 O O . ASN A 1 92 ? -7.342 -3.196 -2.084 1.00 78.06 92 ASN A O 1
ATOM 712 N N . LEU A 1 93 ? -8.366 -1.565 -0.933 1.00 81.38 93 LEU A N 1
ATOM 713 C CA . LEU A 1 93 ? -7.337 -1.369 0.088 1.00 81.38 93 LEU A CA 1
ATOM 714 C C . LEU A 1 93 ? -7.574 -2.224 1.340 1.00 81.38 93 LEU A C 1
ATOM 716 O O . LEU A 1 93 ? -6.826 -2.115 2.313 1.00 81.38 93 LEU A O 1
ATOM 720 N N . VAL A 1 94 ? -8.605 -3.066 1.337 1.00 81.19 94 VAL A N 1
ATOM 721 C CA . VAL A 1 94 ? -8.942 -3.963 2.444 1.00 81.19 94 VAL A CA 1
ATOM 722 C C . VAL A 1 94 ? -9.132 -5.381 1.907 1.00 81.19 94 VAL A C 1
ATOM 724 O O . VAL A 1 94 ? -9.630 -5.594 0.803 1.00 81.19 94 VAL A O 1
ATOM 727 N N . GLN A 1 95 ? -8.668 -6.361 2.671 1.00 77.88 95 GLN A N 1
ATOM 728 C CA . GLN A 1 95 ? -8.860 -7.786 2.444 1.00 77.88 95 GLN A CA 1
ATOM 729 C C . GLN A 1 95 ? -9.812 -8.298 3.524 1.00 77.88 95 GLN A C 1
ATOM 731 O O . GLN A 1 95 ? -9.529 -8.169 4.714 1.00 77.88 95 GLN A O 1
ATOM 736 N N . PHE A 1 96 ? -10.941 -8.859 3.098 1.00 63.12 96 PHE A N 1
ATOM 737 C CA . PHE A 1 96 ? -11.804 -9.657 3.962 1.00 63.12 96 PHE A CA 1
ATOM 738 C C . PHE A 1 96 ? -11.293 -11.095 3.884 1.00 63.12 96 PHE A C 1
ATOM 740 O O . PHE A 1 96 ? -11.135 -11.614 2.778 1.00 63.12 96 PHE A O 1
ATOM 747 N N . GLN A 1 97 ? -10.953 -11.677 5.032 1.00 54.28 97 GLN A N 1
ATOM 748 C CA . GLN A 1 97 ? -10.714 -13.116 5.158 1.00 54.28 97 GLN A CA 1
ATOM 749 C C . GLN A 1 97 ? -12.038 -13.827 5.405 1.00 54.28 97 GLN A C 1
ATOM 751 O O . GLN A 1 97 ? -12.877 -13.240 6.128 1.00 54.28 97 GLN A O 1
#

Sequence (97 aa):
MARSLTGVLTPYAQMMVQRRMQKSVCWQATQIPQQISSPMPTYVYELFDFKTTCVVDLNGRTCSCGKWSSLGIACGHAITAARDSNMHEIVNLVQFQ

Organism: Lactuca sativa (NCBI:txid4236)

Foldseek 3Di:
DDPDPPPPDDPVLVVVQVVLCVVLVVWAWDADDDDPPDPDDFLWTWTDDPPDIKIQTLVVQDIPVGCCVVPQAAGSRSSNSCVVVVVPDRSSRGDDD

pLDDT: mean 79.03, std 14.4, range [32.19, 92.31]